Protein AF-A0A8W8IAI5-F1 (afdb_monomer_lite)

pLDDT: mean 85.89, std 10.75, range [54.72, 97.38]

F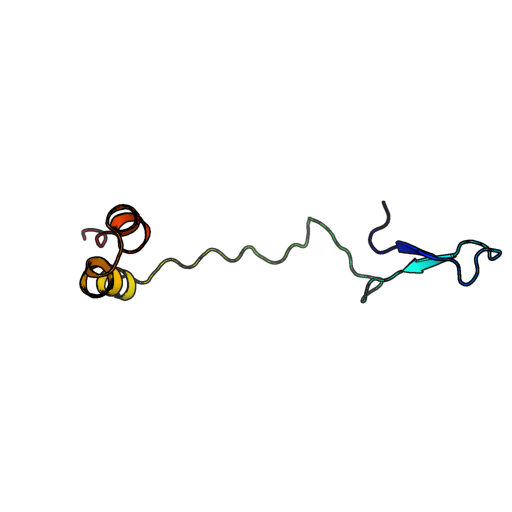oldseek 3Di:
DDPQWDWDDPDPPGDIDIDGRDPDPPPPPDPVDDDDDDDPDDDDLVRLVCCQPPVLVVDDPVCSCVRRNDRDDD

Radius of gyration: 26.04 Å; chains: 1; bounding box: 48×33×69 Å

Sequence (74 aa):
MQPGVVFVKEKYTDPEKAINILRNEDAIFSAANLPPILEKGGLSAERKLYLFNQIRPYVQDHAKDLTCPPPDEE

Structure (mmCIF, N/CA/C/O backbone):
data_AF-A0A8W8IAI5-F1
#
_entry.id   AF-A0A8W8IAI5-F1
#
loop_
_atom_site.group_PDB
_atom_site.id
_atom_site.type_symbol
_atom_site.label_atom_id
_atom_site.label_alt_id
_atom_site.label_comp_id
_atom_site.label_asym_id
_atom_site.label_entity_id
_atom_site.label_seq_id
_atom_site.pdbx_PDB_ins_code
_atom_site.Cartn_x
_atom_site.Cartn_y
_atom_site.Cartn_z
_atom_site.occupancy
_atom_site.B_iso_or_equiv
_atom_site.auth_seq_id
_atom_site.auth_comp_id
_atom_site.auth_asym_id
_atom_site.auth_atom_id
_atom_site.pdbx_PDB_model_num
ATOM 1 N N . MET A 1 1 ? 14.987 -18.902 -16.755 1.00 55.56 1 MET A N 1
ATOM 2 C CA . MET A 1 1 ? 14.951 -17.507 -17.244 1.00 55.56 1 MET A CA 1
ATOM 3 C C . MET A 1 1 ? 16.105 -16.760 -16.599 1.00 55.56 1 MET A C 1
ATOM 5 O O . MET A 1 1 ? 16.305 -16.968 -15.412 1.00 55.56 1 MET A O 1
ATOM 9 N N . GLN A 1 2 ? 16.877 -15.975 -17.357 1.00 72.56 2 GLN A N 1
ATOM 10 C CA . GLN A 1 2 ? 17.930 -15.095 -16.829 1.00 72.56 2 GLN A CA 1
ATOM 11 C C . GLN A 1 2 ? 17.340 -13.681 -16.698 1.00 72.56 2 GLN A C 1
ATOM 13 O O . GLN A 1 2 ? 17.128 -13.032 -17.723 1.00 72.56 2 GLN A O 1
ATOM 18 N N . PRO A 1 3 ? 16.976 -13.222 -15.486 1.00 78.44 3 PRO A N 1
ATOM 19 C CA . PRO A 1 3 ? 16.394 -11.898 -15.298 1.00 78.44 3 PRO A CA 1
ATOM 20 C C . PRO A 1 3 ? 17.340 -10.810 -15.797 1.00 78.44 3 PRO A C 1
ATOM 22 O O . PRO A 1 3 ? 18.543 -10.878 -15.566 1.00 78.44 3 PRO A O 1
ATOM 25 N N . GLY A 1 4 ? 16.789 -9.810 -16.481 1.00 83.00 4 GLY A N 1
ATOM 26 C CA . GLY A 1 4 ? 17.567 -8.667 -16.948 1.00 83.00 4 GLY A CA 1
ATOM 27 C C . GLY A 1 4 ? 18.468 -8.928 -18.155 1.00 83.00 4 GLY A C 1
ATOM 28 O O . GLY A 1 4 ? 19.108 -7.992 -18.616 1.00 83.00 4 GLY A O 1
ATOM 29 N N . VAL A 1 5 ? 18.484 -10.140 -18.716 1.00 90.19 5 VAL A N 1
ATOM 30 C CA . VAL A 1 5 ? 19.103 -10.390 -20.022 1.00 90.19 5 VAL A CA 1
ATOM 31 C C . VAL A 1 5 ? 18.061 -10.187 -21.115 1.00 90.19 5 VAL A C 1
ATOM 33 O O . VAL A 1 5 ? 17.007 -10.823 -21.106 1.00 90.19 5 VAL A O 1
ATOM 36 N N . VAL A 1 6 ? 18.367 -9.311 -22.068 1.00 91.00 6 VAL A N 1
ATOM 37 C CA . VAL A 1 6 ? 17.564 -9.101 -23.276 1.00 91.00 6 VAL A CA 1
ATOM 38 C C . VAL A 1 6 ? 18.423 -9.337 -24.508 1.00 91.00 6 VAL A C 1
ATOM 40 O O . VAL A 1 6 ? 19.636 -9.133 -24.489 1.00 91.00 6 VAL A O 1
ATOM 43 N N . PHE A 1 7 ? 17.788 -9.775 -25.586 1.00 93.19 7 PHE A 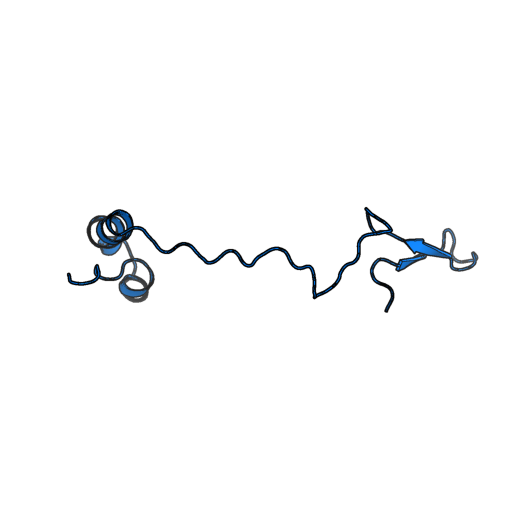N 1
ATOM 44 C CA . PHE A 1 7 ? 18.460 -10.001 -26.853 1.00 93.19 7 PHE A CA 1
ATOM 45 C C . PHE A 1 7 ? 18.207 -8.829 -27.795 1.00 93.19 7 PHE A C 1
ATOM 47 O O . PHE A 1 7 ? 17.068 -8.394 -27.968 1.00 93.19 7 PHE A O 1
ATOM 54 N N . VAL A 1 8 ? 19.276 -8.291 -28.378 1.00 93.56 8 VAL A N 1
ATOM 55 C CA . VAL A 1 8 ? 19.227 -7.107 -29.238 1.00 93.56 8 VAL A CA 1
ATOM 56 C C . VAL A 1 8 ? 19.951 -7.346 -30.555 1.00 93.56 8 VAL A C 1
ATOM 58 O O . VAL A 1 8 ? 20.902 -8.126 -30.644 1.00 93.56 8 VAL A O 1
ATOM 61 N N . LYS A 1 9 ? 19.502 -6.627 -31.582 1.00 95.62 9 LYS A N 1
ATOM 62 C CA . LYS A 1 9 ? 20.156 -6.511 -32.885 1.00 95.62 9 LYS A CA 1
ATOM 63 C C . LYS A 1 9 ? 20.289 -5.034 -33.220 1.00 95.62 9 LYS A C 1
ATOM 65 O O . LYS A 1 9 ? 19.336 -4.282 -33.041 1.00 95.62 9 LYS A O 1
ATOM 70 N N . GLU A 1 10 ? 21.458 -4.627 -33.696 1.00 90.94 10 GLU A N 1
ATOM 71 C CA . GLU A 1 10 ? 21.711 -3.234 -34.083 1.00 90.94 10 GLU A CA 1
ATOM 72 C C . GLU A 1 10 ? 21.086 -2.922 -35.452 1.00 90.94 10 GLU A C 1
ATOM 74 O O . GLU A 1 10 ? 20.461 -1.880 -35.640 1.00 90.94 10 GLU A O 1
ATOM 79 N N . LYS A 1 11 ? 21.166 -3.876 -36.386 1.00 92.44 11 LYS A N 1
ATOM 80 C CA . LYS A 1 11 ? 20.444 -3.883 -37.666 1.00 92.44 11 LYS A CA 1
ATOM 81 C C . LYS A 1 11 ? 19.744 -5.224 -37.864 1.00 92.44 11 LYS A C 1
ATOM 83 O O . LYS A 1 11 ? 20.124 -6.228 -37.269 1.00 92.44 11 LYS A O 1
ATOM 88 N N . TYR A 1 12 ? 18.746 -5.278 -38.748 1.00 89.50 12 TYR A N 1
ATOM 89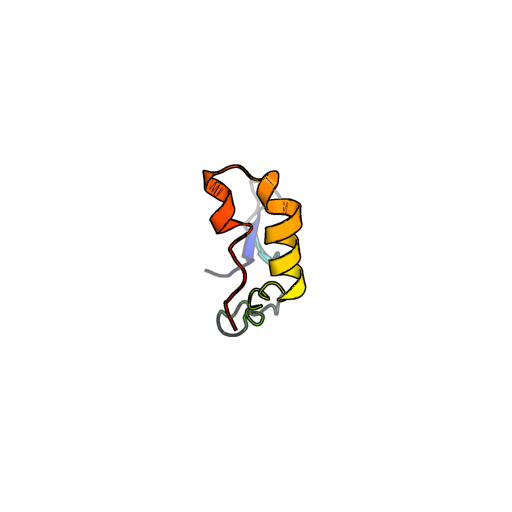 C CA . TYR A 1 12 ? 17.969 -6.508 -38.978 1.00 89.50 12 TYR A CA 1
ATOM 90 C C . TYR A 1 12 ? 18.819 -7.694 -39.478 1.00 89.50 12 TYR A C 1
ATOM 92 O O . TYR A 1 12 ? 18.451 -8.847 -39.262 1.00 89.50 12 TYR A O 1
ATOM 100 N N . THR A 1 13 ? 19.947 -7.404 -40.132 1.00 92.56 13 THR A N 1
ATOM 101 C CA . THR A 1 13 ? 20.906 -8.380 -40.668 1.00 92.56 13 THR A CA 1
ATOM 102 C C . THR A 1 13 ? 21.905 -8.892 -39.641 1.00 92.56 13 THR A C 1
ATOM 104 O O . THR A 1 13 ? 22.600 -9.869 -39.911 1.00 92.56 13 THR A O 1
ATOM 107 N N . ASP A 1 14 ? 22.024 -8.222 -38.497 1.00 92.31 14 ASP A N 1
ATOM 108 C CA . ASP A 1 14 ? 23.106 -8.481 -37.556 1.00 92.31 14 ASP A CA 1
ATOM 109 C C . ASP A 1 14 ? 22.790 -9.683 -36.655 1.00 92.31 14 ASP A C 1
ATOM 111 O O . ASP A 1 14 ? 21.617 -9.973 -36.368 1.00 92.31 14 ASP A O 1
ATOM 115 N N . PRO A 1 15 ? 23.831 -10.399 -36.186 1.00 91.56 15 PRO A N 1
ATOM 116 C CA . PRO A 1 15 ? 23.650 -11.469 -35.220 1.00 91.56 15 PRO A CA 1
ATOM 117 C C . PRO A 1 15 ? 23.078 -10.918 -33.913 1.00 91.56 15 PRO A C 1
ATOM 119 O O . PRO A 1 15 ? 23.417 -9.820 -33.467 1.00 91.56 15 PRO A O 1
ATOM 122 N N . GLU A 1 16 ? 22.209 -11.712 -33.300 1.00 93.69 16 GLU A N 1
ATOM 123 C CA . GLU A 1 16 ? 21.588 -11.390 -32.024 1.00 93.69 16 GLU A CA 1
ATOM 124 C C . GLU A 1 16 ? 22.626 -11.412 -30.897 1.00 93.69 16 GLU A C 1
ATOM 126 O O . GLU A 1 16 ? 23.427 -12.344 -30.792 1.00 93.69 16 GLU A O 1
ATOM 131 N N . LYS A 1 17 ? 22.625 -10.372 -30.060 1.00 93.44 17 LYS A N 1
ATOM 132 C CA . LYS A 1 17 ? 23.531 -10.235 -28.916 1.00 93.44 17 LYS A CA 1
ATOM 133 C C . LYS A 1 17 ? 22.722 -10.153 -27.632 1.00 93.44 17 LYS A C 1
ATOM 135 O O . LYS A 1 17 ? 21.766 -9.387 -27.548 1.00 93.44 17 LYS A O 1
ATOM 140 N N . ALA A 1 18 ? 23.126 -10.921 -26.629 1.00 92.38 18 ALA A N 1
ATOM 141 C CA . ALA A 1 18 ? 22.582 -10.801 -25.286 1.00 92.38 18 ALA A CA 1
ATOM 142 C C . ALA A 1 18 ? 23.226 -9.602 -24.577 1.00 92.38 18 ALA A C 1
ATOM 144 O O . ALA A 1 18 ? 24.451 -9.477 -24.568 1.00 92.38 18 ALA A O 1
ATOM 145 N N . ILE A 1 19 ? 22.410 -8.738 -23.977 1.00 91.31 19 ILE A N 1
ATOM 146 C CA . ILE A 1 19 ? 22.863 -7.644 -23.115 1.00 91.31 19 ILE A CA 1
ATOM 147 C C . ILE A 1 19 ? 22.169 -7.736 -21.757 1.00 91.31 19 ILE A C 1
ATOM 149 O O . ILE A 1 19 ? 20.996 -8.104 -21.675 1.00 91.31 19 ILE A O 1
ATOM 153 N N . ASN A 1 20 ? 22.896 -7.393 -20.695 1.00 89.62 20 ASN A N 1
ATOM 154 C CA . ASN A 1 20 ? 22.329 -7.246 -19.362 1.00 89.62 20 ASN A CA 1
ATOM 155 C C . ASN A 1 20 ? 21.875 -5.792 -19.164 1.00 89.62 20 ASN A C 1
ATOM 157 O O . ASN A 1 20 ? 22.665 -4.868 -19.333 1.00 89.62 20 ASN A O 1
ATOM 161 N N . ILE A 1 21 ? 20.601 -5.589 -18.831 1.00 89.44 21 ILE A N 1
ATOM 162 C CA . ILE A 1 21 ? 20.006 -4.265 -18.578 1.00 89.44 21 ILE A CA 1
ATOM 163 C C . ILE A 1 21 ? 19.876 -3.946 -17.084 1.00 89.44 21 ILE A C 1
ATOM 165 O O . ILE A 1 21 ? 19.333 -2.902 -16.714 1.00 89.44 21 ILE A O 1
ATOM 169 N N . LEU A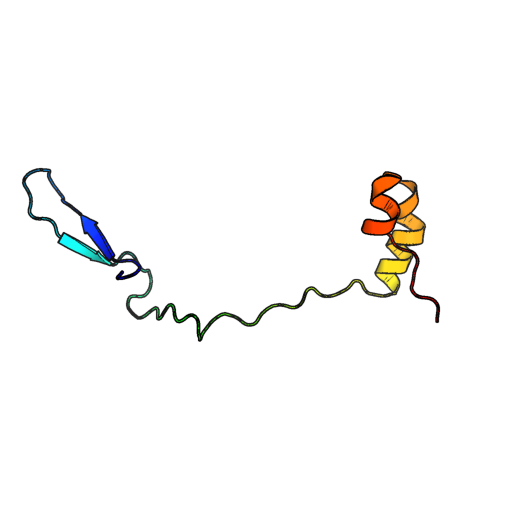 1 22 ? 20.335 -4.837 -16.203 1.00 85.12 22 LEU A N 1
ATOM 170 C CA . LEU A 1 22 ? 20.342 -4.574 -14.771 1.00 85.12 22 LEU A CA 1
ATOM 171 C C . LEU A 1 22 ? 21.347 -3.469 -14.452 1.00 85.12 22 LEU A C 1
ATOM 173 O O . LEU A 1 22 ? 22.488 -3.496 -14.896 1.00 85.12 22 LEU A O 1
ATOM 177 N N . ARG A 1 23 ? 20.933 -2.510 -13.617 1.00 82.50 23 ARG A N 1
ATOM 178 C CA . ARG A 1 23 ? 21.823 -1.446 -13.127 1.00 82.50 23 ARG A CA 1
ATOM 179 C C . ARG A 1 23 ? 23.024 -2.004 -12.348 1.00 82.50 23 ARG A C 1
ATOM 181 O O . ARG A 1 23 ? 24.071 -1.370 -12.323 1.00 82.50 23 ARG A O 1
ATOM 188 N N . ASN A 1 24 ? 22.843 -3.139 -11.679 1.00 78.94 24 ASN A N 1
ATOM 189 C CA . ASN A 1 24 ? 23.887 -3.858 -10.962 1.00 78.94 24 ASN A CA 1
ATOM 190 C C . ASN A 1 24 ? 23.899 -5.305 -11.473 1.00 78.94 24 ASN A C 1
ATOM 192 O O . ASN A 1 24 ? 22.897 -6.006 -11.332 1.00 78.94 24 ASN A O 1
ATOM 196 N N . GLU A 1 25 ? 25.003 -5.720 -12.092 1.00 71.25 25 GLU A N 1
ATOM 197 C CA . GLU A 1 25 ? 25.164 -7.056 -12.680 1.00 71.25 25 GLU A CA 1
ATOM 198 C C . GLU A 1 25 ? 2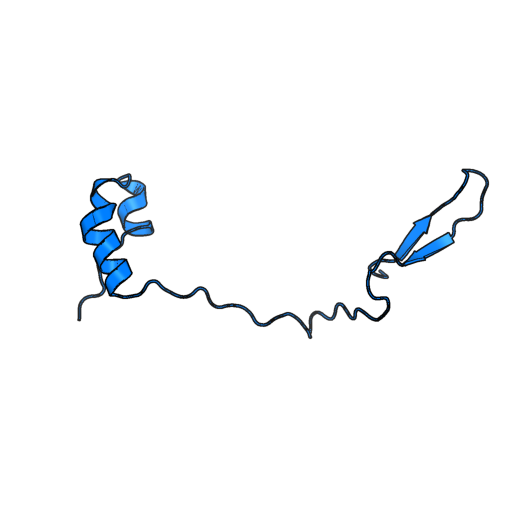5.166 -8.159 -11.613 1.00 71.25 25 GLU A C 1
ATOM 200 O O . GLU A 1 25 ? 24.667 -9.254 -11.865 1.00 71.25 25 GLU A O 1
ATOM 205 N N . ASP A 1 26 ? 25.602 -7.823 -10.396 1.00 70.94 26 ASP A N 1
ATOM 206 C CA . ASP A 1 26 ? 25.607 -8.697 -9.221 1.00 70.94 26 ASP A CA 1
ATOM 207 C C . ASP A 1 26 ? 24.304 -8.599 -8.412 1.00 70.94 26 ASP A C 1
ATOM 209 O O . ASP A 1 26 ? 24.229 -9.072 -7.275 1.00 70.94 26 ASP A O 1
ATOM 213 N N . ALA A 1 27 ? 23.260 -7.950 -8.944 1.00 66.88 27 ALA A N 1
ATOM 214 C CA . ALA A 1 27 ? 21.965 -7.890 -8.280 1.00 66.88 27 ALA A CA 1
ATOM 215 C C . ALA A 1 27 ? 21.348 -9.293 -8.201 1.00 66.88 27 ALA A C 1
ATOM 217 O O . ALA A 1 27 ? 20.657 -9.763 -9.105 1.00 66.88 27 ALA A O 1
ATOM 218 N N . ILE A 1 28 ? 21.578 -9.962 -7.075 1.00 66.06 28 ILE A N 1
ATOM 219 C CA . ILE A 1 28 ? 20.935 -11.227 -6.752 1.00 66.06 28 ILE A CA 1
ATOM 220 C C . ILE A 1 28 ? 19.493 -10.918 -6.349 1.00 66.06 28 ILE A C 1
ATOM 222 O O . ILE A 1 28 ? 19.200 -10.613 -5.192 1.00 66.06 28 ILE A O 1
ATOM 226 N N . PHE A 1 29 ? 18.569 -11.037 -7.300 1.00 65.88 29 PHE A N 1
ATOM 227 C CA . PHE A 1 29 ? 17.131 -11.052 -7.027 1.00 65.88 29 PHE A CA 1
ATOM 228 C C . PHE A 1 29 ? 16.741 -12.401 -6.414 1.00 65.88 29 PHE A C 1
ATOM 230 O O . PHE A 1 29 ? 16.086 -13.234 -7.038 1.00 65.88 29 PHE A O 1
ATOM 237 N N . SER A 1 30 ? 17.209 -12.656 -5.194 1.00 66.31 30 SER A N 1
ATOM 238 C CA . SER A 1 30 ? 16.794 -13.824 -4.430 1.00 66.31 30 SER A CA 1
ATOM 239 C C . SER A 1 30 ? 15.482 -13.515 -3.726 1.00 66.31 30 SER A C 1
ATOM 241 O O . SER A 1 30 ? 15.393 -12.538 -2.984 1.00 66.31 30 SER A O 1
ATOM 243 N N . ALA A 1 31 ? 14.492 -14.395 -3.877 1.00 63.72 31 ALA A N 1
ATOM 244 C CA . ALA A 1 31 ? 13.288 -14.358 -3.047 1.00 63.72 31 ALA A CA 1
ATOM 245 C C . ALA A 1 31 ? 13.605 -14.520 -1.543 1.00 63.72 31 ALA A C 1
ATOM 247 O O . ALA A 1 31 ? 12.761 -14.206 -0.711 1.00 63.72 31 ALA A O 1
ATOM 248 N N . ALA A 1 32 ? 14.814 -14.978 -1.189 1.00 69.06 32 ALA A N 1
ATOM 249 C CA . ALA A 1 32 ? 15.276 -15.055 0.196 1.00 69.06 32 ALA A CA 1
ATOM 250 C C . ALA A 1 32 ? 15.715 -13.696 0.778 1.00 69.06 32 ALA A C 1
ATOM 252 O O . ALA A 1 32 ? 15.710 -13.539 1.993 1.00 69.06 32 ALA A O 1
ATOM 253 N N . ASN A 1 33 ? 16.071 -12.717 -0.065 1.00 70.62 33 ASN A N 1
ATOM 254 C CA . ASN A 1 33 ? 16.584 -11.407 0.354 1.00 70.62 33 ASN A CA 1
ATOM 255 C C . ASN A 1 33 ? 15.609 -10.290 -0.039 1.00 70.62 33 ASN A C 1
ATOM 257 O O . ASN A 1 33 ? 15.963 -9.353 -0.756 1.00 70.62 33 ASN A O 1
ATOM 261 N N . LEU A 1 34 ? 14.356 -10.410 0.396 1.00 76.94 34 LEU A N 1
ATOM 262 C CA . LEU A 1 34 ? 13.382 -9.333 0.254 1.00 76.94 34 LEU A CA 1
ATOM 263 C C . LEU A 1 34 ? 13.613 -8.274 1.344 1.00 76.94 34 LEU A C 1
ATOM 265 O O . LEU A 1 34 ? 14.054 -8.618 2.444 1.00 76.94 34 LEU A O 1
ATOM 269 N N . PRO A 1 35 ? 13.319 -6.987 1.075 1.00 81.19 35 PRO A N 1
ATOM 270 C CA . PRO A 1 35 ? 13.265 -5.999 2.141 1.00 81.19 35 PRO A CA 1
ATOM 271 C C . PRO A 1 35 ? 12.268 -6.457 3.218 1.00 81.19 35 PRO A C 1
ATOM 273 O O . PRO A 1 35 ? 11.287 -7.137 2.894 1.00 81.19 35 PRO A O 1
ATOM 276 N N . PRO A 1 36 ? 12.500 -6.101 4.492 1.00 83.00 36 PRO A N 1
ATOM 277 C CA . PRO A 1 36 ? 11.585 -6.464 5.563 1.00 83.00 36 PRO A CA 1
ATOM 278 C C . PRO A 1 36 ? 10.184 -5.935 5.253 1.00 83.00 36 PRO A C 1
ATOM 280 O O . PRO A 1 36 ? 10.022 -4.815 4.759 1.00 83.00 36 PRO A O 1
ATOM 283 N N . ILE A 1 37 ? 9.169 -6.748 5.549 1.00 84.06 37 ILE A N 1
ATOM 284 C CA . ILE A 1 37 ? 7.778 -6.319 5.438 1.00 84.06 37 ILE A CA 1
ATOM 285 C C . ILE A 1 37 ? 7.576 -5.182 6.437 1.00 84.06 37 ILE A C 1
ATOM 287 O O . ILE A 1 37 ? 7.791 -5.343 7.637 1.00 84.06 37 ILE A O 1
ATOM 291 N N . LEU A 1 38 ? 7.182 -4.017 5.927 1.00 84.50 38 LEU A N 1
ATOM 292 C CA . LEU A 1 38 ? 6.721 -2.931 6.773 1.00 84.50 38 LEU A CA 1
ATOM 293 C C . LEU A 1 38 ? 5.294 -3.256 7.198 1.00 84.50 38 LEU A C 1
ATOM 295 O O . LEU A 1 38 ? 4.363 -3.166 6.394 1.00 84.50 38 LEU A O 1
ATOM 299 N N . GLU A 1 39 ? 5.134 -3.639 8.461 1.00 81.62 39 GLU A N 1
ATOM 300 C CA . GLU A 1 39 ? 3.814 -3.729 9.070 1.00 81.62 39 GLU A CA 1
ATOM 301 C C . GLU A 1 39 ? 3.125 -2.372 8.944 1.00 81.62 39 GLU A C 1
ATOM 303 O O . GLU A 1 39 ? 3.714 -1.317 9.211 1.00 81.62 39 GLU A O 1
ATOM 308 N N . LYS A 1 40 ? 1.865 -2.384 8.507 1.00 78.62 40 LYS A N 1
ATOM 309 C CA . LYS A 1 40 ? 1.075 -1.156 8.478 1.00 78.62 40 LYS A CA 1
ATOM 310 C C . LYS A 1 40 ? 0.923 -0.700 9.922 1.00 78.62 40 LYS A C 1
ATOM 312 O O . LYS A 1 40 ? 0.238 -1.352 10.705 1.00 78.62 40 LYS A O 1
ATOM 317 N N . GLY A 1 41 ? 1.559 0.416 10.269 1.00 78.44 41 GLY A N 1
ATOM 318 C CA . GLY A 1 41 ? 1.314 1.065 11.548 1.00 78.44 41 GLY A CA 1
ATOM 319 C C . GLY A 1 41 ? -0.183 1.324 11.693 1.00 78.44 41 GLY A C 1
ATOM 320 O O . GLY A 1 41 ? -0.806 1.911 10.805 1.00 78.44 41 GLY A O 1
ATOM 321 N N . GLY A 1 42 ? -0.768 0.846 12.791 1.00 83.56 42 GLY A N 1
ATOM 322 C CA . GLY A 1 42 ? -2.125 1.218 13.162 1.00 83.56 42 GLY A CA 1
ATOM 323 C C . GLY A 1 42 ? -2.227 2.721 13.431 1.00 83.56 42 GLY A C 1
ATOM 324 O O . GLY A 1 42 ? -1.229 3.430 13.569 1.00 83.56 42 GLY A O 1
ATOM 325 N N . LEU A 1 43 ? -3.454 3.222 13.530 1.00 85.62 43 LEU A N 1
ATOM 326 C CA . LEU A 1 43 ? -3.690 4.589 13.986 1.00 85.62 43 LEU A CA 1
ATOM 327 C C . LEU A 1 43 ? -3.461 4.669 15.499 1.00 85.62 43 LEU A C 1
ATOM 329 O O . LEU A 1 43 ? -3.899 3.781 16.234 1.00 85.62 43 LEU A O 1
ATOM 333 N N . SER A 1 44 ? -2.824 5.747 15.967 1.00 88.62 44 SER A N 1
ATOM 334 C CA . SER A 1 44 ? -2.749 6.039 17.403 1.00 88.62 44 SER A CA 1
ATOM 335 C C . SER A 1 44 ? -4.153 6.202 17.997 1.00 88.62 44 SER A C 1
ATOM 337 O O . SER A 1 44 ? -5.092 6.568 17.285 1.00 88.62 44 SER A O 1
ATOM 339 N N . ALA A 1 45 ? -4.301 5.969 19.305 1.00 88.94 45 ALA A N 1
ATOM 340 C CA . ALA A 1 45 ? -5.578 6.149 20.003 1.00 88.94 45 ALA A CA 1
ATOM 341 C C . ALA A 1 45 ? -6.141 7.570 19.804 1.00 88.94 45 ALA A C 1
ATOM 343 O O . ALA A 1 45 ? -7.301 7.737 19.431 1.00 88.94 45 ALA A O 1
ATOM 344 N N . GLU A 1 46 ? -5.283 8.589 19.915 1.00 91.94 46 GLU A N 1
ATOM 345 C CA . GLU A 1 46 ? -5.634 9.987 19.634 1.00 91.94 46 GLU A CA 1
ATOM 346 C C . GLU A 1 46 ? -6.159 10.177 18.206 1.00 91.94 46 GLU A C 1
ATOM 348 O O . GLU A 1 46 ? -7.154 10.869 17.978 1.00 91.94 46 GLU A O 1
ATOM 353 N N . ARG A 1 47 ? -5.516 9.532 17.222 1.00 92.38 47 ARG A N 1
ATOM 354 C CA . ARG A 1 47 ? -5.923 9.637 15.822 1.00 92.38 47 ARG A CA 1
ATOM 355 C C . ARG A 1 47 ? -7.250 8.928 15.565 1.00 92.38 47 ARG A C 1
ATOM 357 O O . ARG A 1 47 ? -8.068 9.481 14.833 1.00 92.38 47 ARG A O 1
ATOM 364 N N . LYS A 1 48 ? -7.485 7.757 16.169 1.00 91.94 48 LYS A N 1
ATOM 365 C CA . LYS A 1 48 ? -8.782 7.058 16.110 1.00 91.94 48 LYS A CA 1
ATOM 366 C C . LYS A 1 48 ? -9.898 7.941 16.677 1.00 91.94 48 LYS A C 1
ATOM 368 O O . LYS A 1 48 ? -10.911 8.146 16.012 1.00 91.94 48 LYS A O 1
ATOM 373 N N . LEU A 1 49 ? -9.666 8.548 17.843 1.00 94.31 49 LEU A N 1
ATOM 374 C CA . LEU A 1 49 ? -10.629 9.428 18.504 1.00 94.31 49 LEU A CA 1
ATOM 375 C C . LEU A 1 49 ? -10.936 10.683 17.673 1.00 94.31 49 LEU A C 1
ATOM 377 O O . LEU A 1 49 ? -12.095 11.065 17.522 1.00 94.31 49 LEU A O 1
ATOM 381 N N . TYR A 1 50 ? -9.910 11.301 17.082 1.00 95.44 50 TYR A N 1
ATOM 382 C CA . TYR A 1 50 ? -10.084 12.431 16.170 1.00 95.44 50 TYR A CA 1
ATOM 383 C C . TYR A 1 50 ? -10.937 12.054 14.954 1.00 95.44 50 TYR A C 1
ATOM 385 O O . TYR A 1 50 ? -11.869 12.779 14.608 1.00 95.44 50 TYR A O 1
ATOM 393 N N . LEU A 1 51 ? -10.648 10.917 14.312 1.00 95.38 51 LEU A N 1
ATOM 394 C CA . LEU A 1 51 ? -11.414 10.461 13.152 1.00 95.38 51 LEU A CA 1
ATOM 395 C C . LEU A 1 51 ? -12.878 10.199 13.517 1.00 95.38 51 LEU A C 1
ATOM 397 O O . LEU A 1 51 ? -13.769 10.642 12.793 1.00 95.38 51 LEU A O 1
ATOM 401 N N . PHE A 1 52 ? -13.131 9.546 14.651 1.00 95.69 52 PHE A N 1
ATOM 402 C CA . PHE A 1 52 ? -14.485 9.269 15.116 1.00 95.69 52 PHE A CA 1
ATOM 403 C C . PHE A 1 52 ? -15.267 10.547 15.458 1.00 95.69 52 PHE A C 1
ATOM 405 O O . PHE A 1 52 ? -16.396 10.710 15.004 1.00 95.69 52 PHE A O 1
ATOM 412 N N . ASN A 1 53 ? -14.667 11.484 16.199 1.00 95.44 53 ASN A N 1
ATOM 413 C CA . ASN A 1 53 ? -15.375 12.672 16.688 1.00 95.44 53 ASN A CA 1
ATOM 414 C C . ASN A 1 53 ? -15.484 13.793 15.649 1.00 95.44 53 ASN A C 1
ATOM 416 O O . ASN A 1 53 ? -16.502 14.477 15.585 1.00 95.44 53 ASN A O 1
ATOM 420 N N . GLN A 1 54 ? -14.426 14.019 14.868 1.00 97.06 54 GLN A N 1
ATOM 421 C CA . GLN A 1 54 ? -14.305 15.210 14.021 1.00 97.06 54 GLN A CA 1
ATOM 422 C C . GLN A 1 54 ? -14.564 14.912 12.548 1.00 97.06 54 GLN A C 1
ATOM 424 O O . GLN A 1 54 ? -15.088 15.766 11.842 1.00 97.06 54 GLN A O 1
ATOM 429 N N . ILE A 1 55 ? -14.196 13.722 12.063 1.00 97.31 55 ILE A N 1
ATOM 430 C CA . ILE A 1 55 ? -14.252 13.409 10.627 1.00 97.31 55 ILE A CA 1
ATOM 431 C C . ILE A 1 55 ? -15.495 12.597 10.263 1.00 97.31 55 ILE A C 1
ATOM 433 O O 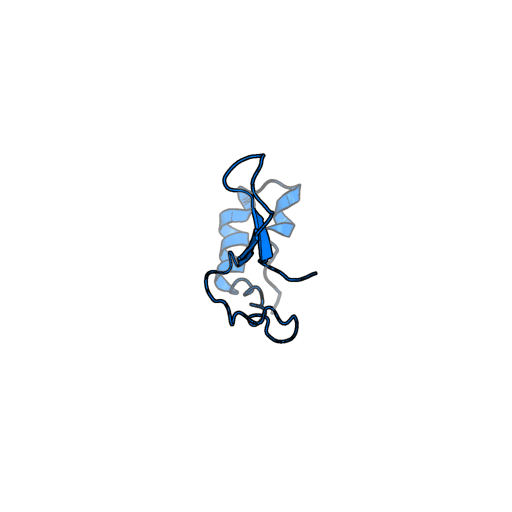. ILE A 1 55 ? -16.104 12.854 9.226 1.00 97.31 55 ILE A O 1
ATOM 437 N N . ARG A 1 56 ? -15.917 11.666 11.124 1.00 96.94 56 ARG A N 1
ATOM 438 C CA . ARG A 1 56 ? -17.043 10.749 10.881 1.00 96.94 56 ARG A CA 1
ATOM 439 C C . ARG A 1 56 ? -18.340 11.414 10.384 1.00 96.94 56 ARG A C 1
ATOM 441 O O . ARG A 1 56 ? -18.974 10.809 9.521 1.00 96.94 56 ARG A O 1
ATOM 448 N N . PRO A 1 57 ? -18.751 12.621 10.833 1.00 96.75 57 PRO A N 1
ATOM 449 C CA . PRO A 1 57 ? -19.959 13.277 10.316 1.00 96.75 57 PRO A CA 1
ATOM 450 C C . PRO A 1 57 ? -19.914 13.594 8.815 1.00 96.75 57 PRO A C 1
ATOM 452 O O . PRO A 1 57 ? -20.960 13.681 8.180 1.00 96.75 57 PRO A O 1
ATOM 455 N N . TYR A 1 58 ? -18.714 13.743 8.249 1.00 97.31 58 TYR A N 1
ATOM 456 C CA . TYR A 1 58 ? -18.495 14.083 6.841 1.00 97.31 58 TYR A CA 1
ATOM 457 C C . TYR A 1 58 ? -18.280 12.853 5.948 1.00 97.31 58 TYR A C 1
ATOM 459 O O . TYR A 1 58 ? -18.172 12.978 4.729 1.00 97.31 58 TYR A O 1
ATOM 467 N N . VAL A 1 59 ? -18.197 11.660 6.541 1.00 96.38 59 VAL A N 1
ATOM 468 C CA . VAL A 1 59 ? -17.998 10.402 5.818 1.00 96.38 59 VAL A CA 1
ATOM 469 C C . VAL A 1 59 ? -19.349 9.839 5.380 1.00 96.38 59 VAL A C 1
ATOM 471 O O . VAL A 1 59 ? -20.331 9.908 6.116 1.00 96.38 59 VAL A O 1
ATOM 474 N N . GLN A 1 60 ? -19.396 9.254 4.182 1.00 97.38 60 GLN A N 1
ATOM 475 C CA . GLN A 1 60 ? -20.576 8.550 3.672 1.00 97.38 60 GLN A CA 1
ATOM 476 C C . GLN A 1 60 ? -20.960 7.380 4.587 1.00 97.38 60 GLN A C 1
ATOM 478 O O . GLN A 1 60 ? -20.079 6.660 5.051 1.00 97.38 60 GLN A O 1
ATOM 483 N N . ASP A 1 61 ? -22.257 7.146 4.803 1.00 95.50 61 ASP A N 1
ATOM 484 C CA . ASP A 1 61 ? -22.738 6.166 5.794 1.00 95.50 61 ASP A CA 1
ATOM 485 C C . ASP A 1 61 ? -22.124 4.769 5.624 1.00 95.50 61 ASP A C 1
ATOM 487 O O . ASP A 1 61 ? -21.668 4.179 6.599 1.00 95.50 61 ASP A O 1
ATOM 491 N N . HIS A 1 62 ? -22.002 4.284 4.385 1.00 96.25 62 HIS A N 1
ATOM 492 C CA . HIS A 1 62 ? -21.412 2.974 4.082 1.00 96.25 62 HIS A CA 1
ATOM 493 C C . HIS A 1 62 ? -19.907 2.866 4.394 1.00 96.25 62 HIS A C 1
ATOM 495 O O . HIS A 1 62 ? -19.370 1.764 4.447 1.00 96.25 62 HIS A O 1
ATOM 501 N N . ALA A 1 63 ? -19.211 3.993 4.563 1.00 95.56 63 ALA A N 1
ATOM 502 C CA . ALA A 1 63 ? -17.770 4.050 4.796 1.00 95.56 63 ALA A CA 1
ATOM 503 C C . ALA A 1 63 ? -17.406 4.440 6.238 1.00 95.56 63 ALA A C 1
ATOM 505 O O . ALA A 1 63 ? -16.247 4.296 6.623 1.00 95.56 63 ALA A O 1
ATOM 506 N N . LYS A 1 64 ? -18.371 4.899 7.049 1.00 94.56 64 LYS A N 1
ATOM 507 C CA . LYS A 1 64 ? -18.122 5.419 8.404 1.00 94.56 64 LYS A CA 1
ATOM 508 C C . LYS A 1 64 ? -17.368 4.429 9.288 1.00 94.56 64 LYS A C 1
ATOM 510 O O . LYS A 1 64 ? -16.368 4.805 9.893 1.00 94.56 64 LYS A O 1
ATOM 515 N N . ASP A 1 65 ? -17.802 3.174 9.328 1.00 92.50 65 ASP A N 1
ATOM 516 C CA . ASP A 1 65 ? -17.182 2.147 10.177 1.00 92.50 65 ASP A CA 1
ATOM 517 C C . ASP A 1 65 ? -15.855 1.628 9.622 1.00 92.50 65 ASP A C 1
ATOM 519 O O . ASP A 1 65 ? -15.002 1.181 10.383 1.00 92.50 65 ASP A O 1
ATOM 523 N N . LEU A 1 66 ? -15.639 1.757 8.311 1.00 92.12 66 LEU A N 1
ATOM 524 C CA . LEU A 1 66 ? -14.378 1.389 7.677 1.00 92.12 66 LEU A CA 1
ATOM 525 C C . LEU A 1 66 ? -13.282 2.430 7.944 1.00 92.12 66 LEU A C 1
ATOM 527 O O . LEU A 1 66 ? -12.131 2.068 8.176 1.00 92.12 66 LEU A O 1
ATOM 531 N N . THR A 1 67 ? -13.613 3.724 7.884 1.00 90.88 67 THR A N 1
ATOM 532 C CA . THR A 1 67 ? -12.612 4.805 7.945 1.00 90.88 67 THR A CA 1
ATOM 533 C C . THR A 1 67 ? -12.510 5.472 9.311 1.00 90.88 67 THR A C 1
ATOM 535 O O . THR A 1 67 ? -11.470 6.039 9.644 1.00 90.88 67 THR A O 1
ATOM 538 N N . CYS A 1 68 ? -13.593 5.474 10.084 1.00 94.25 68 CYS A N 1
ATOM 539 C CA . CYS A 1 68 ? -13.699 6.169 11.364 1.00 94.25 68 CYS A CA 1
ATOM 540 C C . CYS A 1 68 ? -14.433 5.286 12.387 1.00 94.25 68 CYS A C 1
ATOM 542 O O . CYS A 1 68 ? -15.500 5.694 12.855 1.00 94.25 68 CYS A O 1
ATOM 544 N N . PRO A 1 69 ? -13.927 4.077 12.700 1.00 91.56 69 PRO A N 1
ATOM 545 C CA . PRO A 1 69 ? -14.576 3.174 13.647 1.00 91.56 69 PRO A CA 1
ATOM 546 C C . PRO A 1 69 ? -14.657 3.794 15.053 1.00 91.56 69 PRO A C 1
ATOM 548 O O . PRO A 1 69 ? -13.873 4.700 15.364 1.00 91.56 69 PRO A O 1
ATOM 551 N N . PRO A 1 70 ? -15.591 3.330 15.902 1.00 88.56 70 PRO A N 1
ATOM 552 C CA . PRO A 1 70 ? -15.599 3.694 17.314 1.00 88.56 70 PRO A CA 1
ATOM 553 C C . PRO A 1 70 ? -14.253 3.352 17.977 1.00 88.56 70 PRO A C 1
ATOM 555 O O . PRO A 1 70 ? -13.610 2.376 17.577 1.00 88.56 70 PRO A O 1
ATOM 558 N N . PRO A 1 71 ? -13.786 4.172 18.937 1.00 86.12 71 PRO A N 1
ATOM 559 C CA . PRO A 1 71 ? -12.581 3.861 19.698 1.00 86.12 71 PRO A CA 1
ATOM 560 C C . PRO A 1 71 ? -12.781 2.567 20.498 1.00 86.12 71 PRO A C 1
ATOM 562 O O . PRO A 1 71 ? -13.899 2.266 20.912 1.00 86.12 71 PRO A O 1
ATOM 565 N N . ASP A 1 72 ? -11.699 1.811 20.694 1.00 81.44 72 ASP A N 1
ATOM 566 C CA . ASP A 1 72 ? -11.718 0.598 21.516 1.00 81.44 72 ASP A CA 1
ATOM 567 C C . ASP A 1 72 ? -12.111 0.988 22.963 1.00 81.44 72 ASP A C 1
ATOM 569 O O . ASP A 1 72 ? -11.566 1.958 23.495 1.00 81.44 72 ASP A O 1
ATOM 573 N N . GLU A 1 73 ? -13.091 0.299 23.564 1.00 65.50 73 GLU A N 1
ATOM 574 C CA . GLU A 1 73 ? -13.485 0.507 24.969 1.00 65.50 73 GLU A CA 1
ATOM 575 C C . GLU A 1 73 ? -12.332 0.060 25.891 1.00 65.50 73 GLU A C 1
ATOM 577 O O . GLU A 1 73 ? -11.742 -0.997 25.657 1.00 65.50 73 GLU A O 1
ATOM 582 N N . GLU A 1 74 ? -11.980 0.882 26.889 1.00 54.72 74 GLU A N 1
ATOM 583 C CA . GLU A 1 74 ? -10.984 0.552 27.931 1.00 54.72 74 GLU A CA 1
ATOM 584 C C . GLU A 1 74 ? -11.422 -0.619 28.823 1.00 54.72 74 GLU A C 1
ATOM 586 O O . GLU A 1 74 ? -12.600 -0.637 29.253 1.00 54.72 74 GLU A O 1
#

Secondary structure (DSSP, 8-state):
--TTEEEE-SSTTSPPEEEE--SSTT----TTSPPPP---PPPPHHHHHHIIIIIGGGS-GGGHHHHSPPPPP-

Organism: Magallana gigas (NCBI:txid29159)